Protein AF-A0A952UJU2-F1 (afdb_monomer_lite)

Sequence (65 aa):
GFWHEAYFMRGGMEAVYNDILQDIGFLRFAPIQPAKGAQFTARSRAGRTGESALPPAVLEEDLDR

Foldseek 3Di:
DDKDKDADPVGDIAMDDDPDPDQDDCSVPPDDDDCDDQNVDPCSRRVPDDDDPDDDPDDPVRPVD

Secondary structure (DSSP, 8-state):
-EEEEEE-TTS-EEEEEES-SS--GGGGTSPP----GGGSSHHHHTT--S--SS--SS-GGGTT-

pLDDT: mean 91.54, std 6.04, range [58.62, 97.75]

Radius of gyration: 12.84 Å; chains: 1; bounding box: 32×25×32 Å

Structure (mmCIF, N/CA/C/O backbone):
data_AF-A0A952UJU2-F1
#
_entry.id   AF-A0A952UJU2-F1
#
loop_
_atom_site.group_PDB
_atom_site.id
_atom_site.type_symbol
_atom_site.label_atom_id
_atom_site.label_alt_id
_atom_site.label_comp_id
_atom_site.label_asym_id
_atom_site.label_entity_id
_atom_site.label_seq_id
_atom_site.pdbx_PDB_ins_code
_atom_site.Cartn_x
_atom_site.Cartn_y
_atom_site.Cartn_z
_atom_site.occupancy
_atom_site.B_iso_or_equiv
_atom_site.auth_seq_id
_atom_site.auth_comp_id
_atom_site.auth_asym_id
_atom_site.auth_atom_id
_atom_site.pdbx_PDB_model_num
ATOM 1 N N . GLY A 1 1 ? 1.963 13.502 4.663 1.00 87.00 1 GLY A N 1
ATOM 2 C CA . GLY A 1 1 ? 1.751 12.059 4.532 1.00 87.00 1 GLY A CA 1
ATOM 3 C C . GLY A 1 1 ? 0.963 11.722 3.296 1.00 87.00 1 GLY A C 1
ATOM 4 O O . GLY A 1 1 ? 0.069 12.472 2.921 1.00 87.00 1 GLY A O 1
ATOM 5 N N . PHE A 1 2 ? 1.307 10.599 2.684 1.00 93.44 2 PHE A N 1
ATOM 6 C CA . PHE A 1 2 ? 0.573 9.970 1.593 1.00 93.44 2 PHE A CA 1
ATOM 7 C C . PHE A 1 2 ? 0.238 8.545 2.021 1.00 93.44 2 PHE A C 1
ATOM 9 O O . PHE A 1 2 ? 1.044 7.882 2.670 1.00 93.44 2 PHE A O 1
ATOM 16 N N . TRP A 1 3 ? -0.942 8.067 1.657 1.00 96.12 3 TRP A N 1
ATOM 17 C CA . TRP A 1 3 ? -1.287 6.668 1.827 1.00 96.12 3 TRP A CA 1
ATOM 18 C C . TRP A 1 3 ? -2.190 6.224 0.691 1.00 96.12 3 TRP A C 1
ATOM 20 O O . TRP A 1 3 ? -2.878 7.036 0.067 1.00 96.12 3 TRP A O 1
ATOM 30 N N . HIS A 1 4 ? -2.206 4.923 0.449 1.00 96.06 4 HIS A N 1
ATOM 31 C CA . HIS A 1 4 ? -3.255 4.301 -0.342 1.00 96.06 4 HIS A CA 1
ATOM 32 C C . HIS A 1 4 ? -3.594 2.935 0.254 1.00 96.06 4 HIS A C 1
ATOM 34 O O . HIS A 1 4 ? -2.755 2.290 0.885 1.00 96.06 4 HIS A O 1
ATOM 40 N N . GLU A 1 5 ? -4.844 2.532 0.059 1.00 97.75 5 GLU A N 1
ATOM 41 C CA . GLU A 1 5 ? -5.366 1.211 0.391 1.00 97.75 5 GLU A CA 1
ATOM 42 C C . GLU A 1 5 ? -6.120 0.686 -0.827 1.00 97.75 5 GLU A C 1
ATOM 44 O O . GLU A 1 5 ? -6.977 1.381 -1.382 1.00 97.75 5 GLU A O 1
ATOM 49 N N . ALA A 1 6 ? -5.826 -0.546 -1.227 1.00 96.69 6 ALA A N 1
ATOM 50 C CA . ALA A 1 6 ? -6.501 -1.221 -2.321 1.00 96.69 6 ALA A CA 1
ATOM 51 C C . ALA A 1 6 ? -7.180 -2.502 -1.833 1.00 96.69 6 ALA A C 1
ATOM 53 O O . ALA A 1 6 ? -6.592 -3.323 -1.127 1.00 96.69 6 ALA A O 1
ATOM 54 N N . TYR A 1 7 ? -8.423 -2.685 -2.275 1.00 95.81 7 TYR A N 1
ATOM 55 C CA . TYR A 1 7 ? -9.248 -3.855 -2.001 1.00 95.81 7 TYR A CA 1
ATOM 56 C C . TYR A 1 7 ? -9.481 -4.591 -3.316 1.00 95.81 7 TYR A C 1
ATOM 58 O O . TYR A 1 7 ? -9.915 -3.994 -4.305 1.00 95.81 7 TYR A O 1
ATOM 66 N N . PHE A 1 8 ? -9.193 -5.890 -3.354 1.00 95.50 8 PHE A N 1
ATOM 67 C CA . PHE A 1 8 ? -9.289 -6.661 -4.590 1.00 95.50 8 PHE A CA 1
ATOM 68 C C . PHE A 1 8 ? -10.581 -7.478 -4.636 1.00 95.50 8 PHE A C 1
ATOM 70 O O . PHE A 1 8 ? -10.914 -8.198 -3.699 1.00 95.50 8 PHE A O 1
ATOM 77 N N . MET A 1 9 ? -11.284 -7.438 -5.774 1.00 93.31 9 MET A N 1
ATOM 78 C CA . MET A 1 9 ? -12.560 -8.153 -5.956 1.00 93.31 9 MET A CA 1
ATOM 79 C C . MET A 1 9 ? -12.461 -9.672 -5.748 1.00 93.31 9 MET A C 1
ATOM 81 O O . MET A 1 9 ? -13.454 -10.313 -5.427 1.00 93.31 9 MET A O 1
ATOM 85 N N . ARG A 1 10 ? -11.275 -10.262 -5.944 1.00 90.12 10 ARG A N 1
ATOM 86 C CA . ARG A 1 10 ? -11.010 -11.696 -5.730 1.00 90.12 10 ARG A CA 1
ATOM 87 C C . ARG A 1 10 ? -10.451 -12.001 -4.336 1.00 90.12 10 ARG A C 1
ATOM 89 O O . ARG A 1 10 ? -9.887 -13.069 -4.125 1.00 90.12 10 ARG A O 1
ATOM 96 N N . GLY A 1 11 ? -10.614 -11.069 -3.402 1.00 91.69 11 GLY A N 1
ATOM 97 C CA . GLY A 1 11 ? -10.025 -11.141 -2.076 1.00 91.69 11 GLY A CA 1
ATOM 98 C C . GLY A 1 11 ? -8.584 -10.643 -2.050 1.00 91.69 11 GLY A C 1
ATOM 99 O O . GLY A 1 11 ? -7.915 -10.517 -3.078 1.00 91.69 11 GLY A O 1
ATOM 100 N N . GLY A 1 12 ? -8.125 -10.356 -0.837 1.00 93.31 12 GLY A N 1
ATOM 101 C CA . GLY A 1 12 ? -6.848 -9.706 -0.592 1.00 93.31 12 GLY A CA 1
ATOM 102 C C . GLY A 1 12 ? -6.967 -8.187 -0.550 1.00 93.31 12 GLY A C 1
ATOM 103 O O . GLY A 1 12 ? -7.919 -7.580 -1.050 1.00 93.31 12 GLY A O 1
ATOM 104 N N . MET A 1 13 ? -5.971 -7.588 0.083 1.00 95.50 13 MET A N 1
ATOM 105 C CA . MET A 1 13 ? -5.848 -6.154 0.278 1.00 95.50 13 MET A CA 1
ATOM 106 C C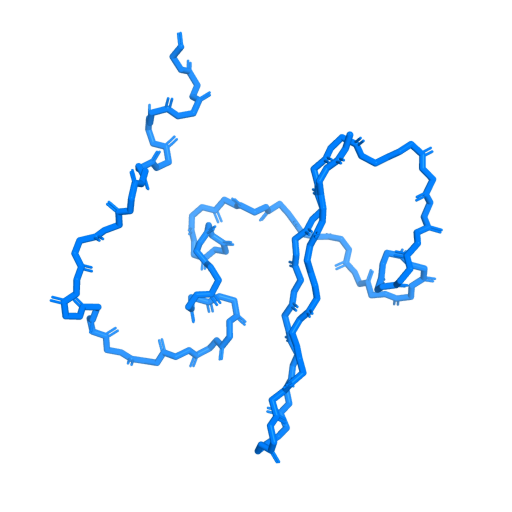 . MET A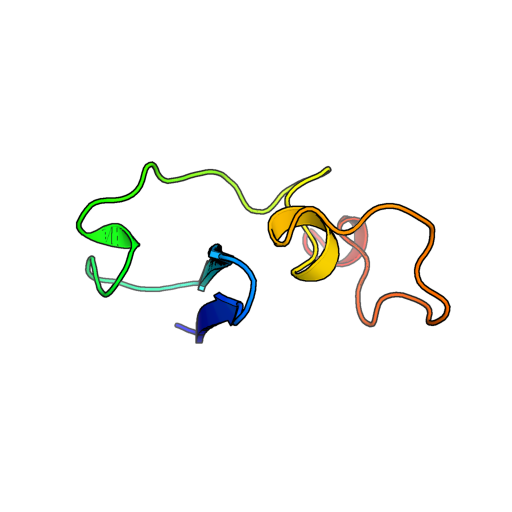 1 13 ? -4.361 -5.809 0.269 1.00 95.50 13 MET A C 1
ATOM 108 O O . MET A 1 13 ? -3.532 -6.654 0.607 1.00 95.50 13 MET A O 1
ATOM 112 N N . GLU A 1 14 ? -4.019 -4.583 -0.097 1.00 95.81 14 GLU A N 1
ATOM 113 C CA . GLU A 1 14 ? -2.679 -4.049 0.134 1.00 95.81 14 GLU A CA 1
ATOM 114 C C . GLU A 1 14 ? -2.755 -2.566 0.474 1.00 95.81 14 GLU A C 1
ATOM 116 O O . GLU A 1 14 ? -3.736 -1.897 0.146 1.00 95.81 14 GLU A O 1
ATOM 121 N N . ALA A 1 15 ? -1.741 -2.069 1.170 1.00 97.06 15 ALA A N 1
ATOM 122 C CA . ALA A 1 15 ? -1.659 -0.670 1.543 1.00 97.06 15 ALA A CA 1
ATOM 123 C C . ALA A 1 15 ? -0.206 -0.225 1.673 1.00 97.06 15 ALA A C 1
ATOM 125 O O . ALA A 1 15 ? 0.691 -1.035 1.926 1.00 97.06 15 ALA A O 1
ATOM 126 N N . VAL A 1 16 ? 0.013 1.081 1.545 1.00 96.31 16 VAL A N 1
ATOM 127 C CA . VAL A 1 16 ? 1.251 1.732 1.979 1.00 96.31 16 VAL A CA 1
ATOM 128 C C . VAL A 1 16 ? 0.908 3.044 2.668 1.00 96.31 16 VAL A C 1
ATOM 130 O O . VAL A 1 16 ? -0.021 3.744 2.262 1.00 96.31 16 VAL A O 1
ATOM 133 N N . TYR A 1 17 ? 1.683 3.386 3.688 1.00 96.62 17 TYR A N 1
ATOM 134 C CA . TYR A 1 17 ? 1.558 4.630 4.433 1.00 96.62 17 TYR A CA 1
ATOM 135 C C . TYR A 1 17 ? 2.939 5.266 4.502 1.00 96.62 17 TYR A C 1
ATOM 137 O O . TYR A 1 17 ? 3.903 4.596 4.867 1.00 96.62 17 TYR A O 1
ATOM 145 N N . ASN A 1 18 ? 3.030 6.541 4.145 1.00 94.12 18 ASN A N 1
ATOM 146 C CA . ASN A 1 18 ? 4.253 7.323 4.231 1.00 94.12 18 ASN A CA 1
ATOM 147 C C . ASN A 1 18 ? 3.977 8.649 4.947 1.00 94.12 18 ASN A C 1
ATOM 149 O O . ASN A 1 18 ? 3.032 9.359 4.592 1.00 94.12 18 ASN A O 1
ATOM 153 N N . ASP A 1 19 ? 4.798 8.990 5.941 1.00 94.25 19 ASP A N 1
ATOM 154 C CA . ASP A 1 19 ? 4.695 10.224 6.736 1.00 94.25 19 ASP A CA 1
ATOM 155 C C . ASP A 1 19 ? 3.289 10.493 7.306 1.00 94.25 19 ASP A C 1
ATOM 157 O O . ASP A 1 19 ? 2.741 11.600 7.203 1.00 94.25 19 ASP A O 1
ATOM 161 N N . ILE A 1 20 ? 2.669 9.453 7.864 1.00 95.06 20 ILE A N 1
ATOM 162 C CA . ILE A 1 20 ? 1.377 9.527 8.550 1.00 95.06 20 ILE A CA 1
ATOM 163 C C . ILE A 1 20 ? 1.630 9.631 10.059 1.00 95.06 20 ILE A C 1
ATOM 165 O O . ILE A 1 20 ? 2.310 8.794 10.637 1.00 95.06 20 ILE A O 1
ATOM 169 N N . LEU A 1 21 ? 1.080 10.669 10.695 1.00 93.38 21 LEU A N 1
ATOM 170 C CA . LEU A 1 21 ? 1.341 10.996 12.107 1.00 93.38 21 LEU A CA 1
ATOM 171 C C . LEU A 1 21 ? 0.450 10.241 13.108 1.00 93.38 21 LEU A C 1
ATOM 173 O O . LEU A 1 21 ? 0.674 10.321 14.311 1.00 93.38 21 LEU 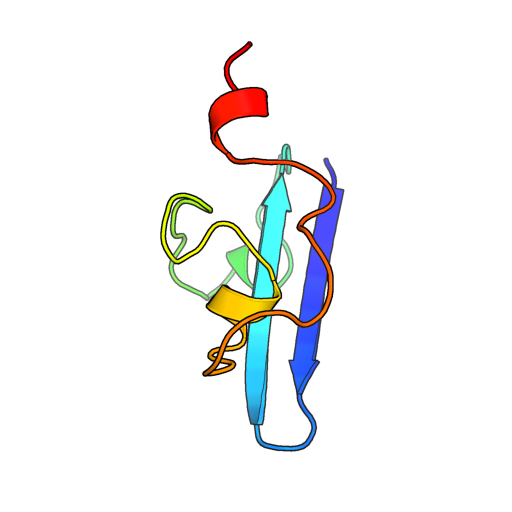A O 1
ATOM 177 N N . GLN A 1 22 ? -0.590 9.560 12.627 1.00 95.06 22 GLN A N 1
ATOM 178 C CA . GLN A 1 22 ? -1.576 8.865 13.452 1.00 95.06 22 GLN A CA 1
ATOM 179 C C . GLN A 1 22 ? -2.060 7.594 12.759 1.00 95.06 22 GLN A C 1
ATOM 181 O O . GLN A 1 22 ? -2.273 7.595 11.548 1.00 95.06 22 GLN A O 1
ATOM 186 N N . ASP A 1 23 ? -2.331 6.542 13.525 1.00 95.62 23 ASP A N 1
ATOM 187 C CA . ASP A 1 23 ? -2.813 5.289 12.950 1.00 95.62 23 ASP A CA 1
ATOM 188 C C . ASP A 1 23 ? -4.217 5.465 12.349 1.00 95.62 23 ASP A C 1
ATOM 190 O O . ASP A 1 23 ? -5.215 5.755 13.027 1.00 95.62 23 ASP A O 1
ATOM 194 N N . ILE A 1 24 ? -4.296 5.277 11.034 1.00 96.88 24 ILE A N 1
ATOM 195 C CA . ILE A 1 24 ? -5.522 5.334 10.235 1.00 96.88 24 ILE A CA 1
ATOM 196 C C . ILE A 1 24 ? -5.636 4.085 9.367 1.00 96.88 24 ILE A C 1
ATOM 198 O O . ILE A 1 24 ? -4.631 3.480 8.999 1.00 96.88 24 ILE A O 1
ATOM 202 N N . GLY A 1 25 ? -6.870 3.706 9.033 1.00 96.50 25 GLY A N 1
ATOM 203 C CA . GLY A 1 25 ? -7.107 2.601 8.109 1.00 96.50 25 GLY A CA 1
ATOM 204 C C . GLY A 1 25 ? -6.515 1.279 8.599 1.00 96.50 25 GLY A C 1
ATOM 205 O O . GLY A 1 25 ? -6.692 0.930 9.770 1.00 96.50 25 GLY A O 1
ATOM 206 N N . PHE A 1 26 ? -5.788 0.560 7.740 1.00 97.06 26 PHE A N 1
ATOM 207 C CA . PHE A 1 26 ? -5.123 -0.693 8.123 1.00 97.06 26 PHE A CA 1
ATOM 208 C C . PHE A 1 26 ? -4.082 -0.531 9.229 1.00 97.06 26 PHE A C 1
ATOM 210 O O . PHE A 1 26 ? -3.921 -1.474 9.998 1.00 97.06 26 PHE A O 1
ATOM 217 N N . LEU A 1 27 ? -3.441 0.636 9.401 1.00 96.50 27 LEU A N 1
ATOM 218 C CA . LEU A 1 27 ? -2.484 0.835 10.507 1.00 96.50 27 LEU A CA 1
ATOM 219 C C . LEU A 1 27 ? -3.111 0.601 11.889 1.00 96.50 27 LEU A C 1
ATOM 221 O O . LEU A 1 27 ? -2.402 0.300 12.839 1.00 96.50 27 LEU A O 1
ATOM 225 N N . ARG A 1 28 ? -4.442 0.691 12.012 1.00 97.31 28 ARG A N 1
ATOM 226 C CA . ARG A 1 28 ? -5.141 0.462 13.285 1.00 97.31 28 ARG A CA 1
ATOM 227 C C . ARG A 1 28 ? -5.237 -1.003 13.700 1.00 97.31 28 ARG A C 1
ATOM 229 O O . ARG A 1 28 ? -5.580 -1.265 14.850 1.00 97.31 28 ARG A O 1
ATOM 236 N N . PHE A 1 29 ? -5.036 -1.951 12.784 1.00 96.00 29 PHE A N 1
ATOM 237 C CA . PHE A 1 29 ? -5.284 -3.368 13.077 1.00 96.00 29 PHE A CA 1
ATOM 238 C C . PHE A 1 29 ? -4.367 -4.358 12.351 1.00 96.00 29 PHE A C 1
ATOM 240 O O . PHE A 1 29 ? -4.251 -5.501 12.792 1.00 96.00 29 PHE A O 1
ATOM 247 N N . ALA A 1 30 ? -3.737 -3.968 11.244 1.00 95.31 30 ALA A N 1
ATOM 248 C CA . ALA A 1 30 ? -2.845 -4.827 10.481 1.00 95.31 30 ALA A CA 1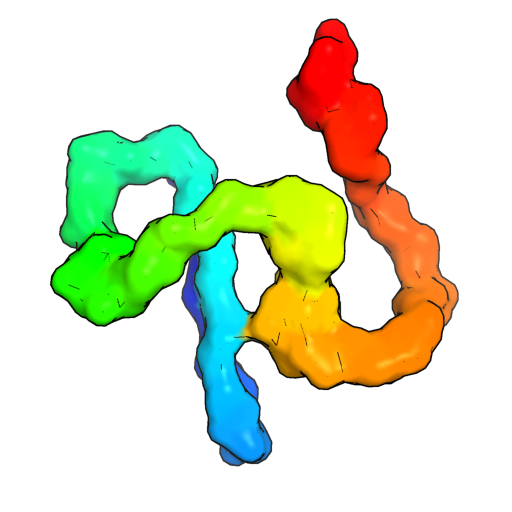
ATOM 249 C C . ALA A 1 30 ? -1.391 -4.680 10.966 1.00 95.31 30 ALA A C 1
ATOM 251 O O . ALA A 1 30 ? -0.974 -3.582 11.341 1.00 95.31 30 ALA A O 1
ATOM 252 N N . PRO A 1 31 ? -0.582 -5.755 10.928 1.00 93.19 31 PRO A N 1
ATOM 253 C CA . PRO A 1 31 ? 0.840 -5.666 11.234 1.00 93.19 31 PRO A CA 1
ATOM 254 C C . PRO A 1 31 ? 1.567 -4.694 10.298 1.00 93.19 31 PRO A C 1
ATOM 256 O O . PRO A 1 31 ? 1.465 -4.803 9.076 1.00 93.19 31 PRO A O 1
ATOM 259 N N . ILE A 1 32 ? 2.355 -3.788 10.874 1.00 93.44 32 ILE A N 1
ATOM 260 C CA . ILE A 1 32 ? 3.174 -2.840 10.113 1.00 93.44 32 ILE A CA 1
ATOM 261 C C . ILE A 1 32 ? 4.413 -3.565 9.587 1.00 93.44 32 ILE A C 1
ATOM 263 O O . ILE A 1 32 ? 5.133 -4.217 10.344 1.00 93.44 32 ILE A O 1
ATOM 267 N N . GLN A 1 33 ? 4.662 -3.441 8.285 1.00 94.00 33 GLN A N 1
ATOM 268 C CA . GLN A 1 33 ? 5.828 -4.004 7.607 1.00 94.00 33 GLN A CA 1
ATOM 269 C C . GLN A 1 33 ? 6.533 -2.906 6.799 1.00 94.00 33 GLN A C 1
ATOM 271 O O . GLN A 1 33 ? 5.848 -2.101 6.162 1.00 94.00 33 GLN A O 1
ATOM 276 N N . PRO A 1 34 ? 7.878 -2.859 6.779 1.00 93.25 34 PRO A N 1
ATOM 277 C CA . PRO A 1 34 ? 8.604 -1.935 5.914 1.00 93.25 34 PRO A CA 1
ATOM 278 C C . PRO A 1 34 ? 8.276 -2.178 4.435 1.00 93.25 34 PRO A C 1
ATOM 280 O O . PRO A 1 34 ? 8.330 -3.313 3.960 1.00 93.25 34 PRO A O 1
ATOM 283 N N . ALA A 1 35 ? 8.002 -1.112 3.682 1.00 92.94 35 ALA A N 1
ATOM 284 C CA . ALA A 1 35 ? 7.765 -1.172 2.237 1.00 92.94 35 ALA A CA 1
ATOM 285 C C . ALA A 1 35 ? 9.087 -1.255 1.446 1.00 92.94 35 ALA A C 1
ATOM 287 O O . ALA A 1 35 ? 9.360 -0.419 0.592 1.00 92.94 35 ALA A O 1
ATOM 288 N N . LYS A 1 36 ? 9.919 -2.251 1.770 1.00 91.81 36 LYS A N 1
ATOM 289 C CA . LYS A 1 36 ? 11.247 -2.491 1.182 1.00 91.81 36 LYS A CA 1
ATOM 290 C C . LYS A 1 36 ? 11.331 -3.863 0.512 1.00 91.81 36 LYS A C 1
ATOM 292 O O . LYS A 1 36 ? 10.545 -4.766 0.825 1.00 91.81 36 LYS A O 1
ATOM 297 N N . GLY A 1 37 ? 12.271 -4.034 -0.414 1.00 91.88 37 GLY A N 1
ATOM 298 C CA . GLY A 1 37 ? 12.509 -5.280 -1.141 1.00 91.88 37 GLY A CA 1
ATOM 299 C C . GLY A 1 37 ? 11.239 -5.841 -1.789 1.00 91.88 37 GLY A C 1
ATOM 300 O O . GLY A 1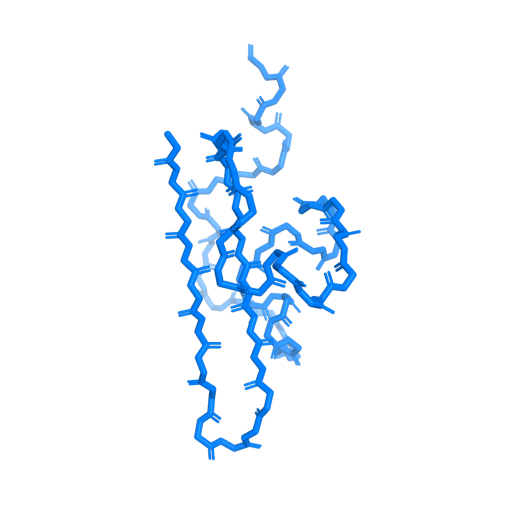 37 ? 10.566 -5.182 -2.581 1.00 91.88 37 GLY A O 1
ATOM 301 N N . ALA A 1 38 ? 10.850 -7.063 -1.411 1.00 90.12 38 ALA A N 1
ATOM 302 C CA . ALA A 1 38 ? 9.648 -7.715 -1.940 1.00 90.12 38 ALA A CA 1
ATOM 303 C C . ALA A 1 38 ? 8.334 -6.960 -1.640 1.00 90.12 38 ALA A C 1
ATOM 305 O O . ALA A 1 38 ? 7.330 -7.231 -2.290 1.00 90.12 38 ALA A O 1
ATOM 306 N N . GLN A 1 39 ? 8.317 -6.016 -0.692 1.00 92.06 39 GLN A N 1
ATOM 307 C CA . GLN A 1 39 ? 7.141 -5.204 -0.345 1.00 92.06 39 GLN A CA 1
ATOM 308 C C . GLN A 1 39 ? 7.161 -3.800 -0.982 1.00 92.06 39 GLN A C 1
ATOM 310 O O . GLN A 1 39 ? 6.243 -3.008 -0.751 1.00 92.06 39 GLN A O 1
ATOM 315 N N . PHE A 1 40 ? 8.181 -3.481 -1.789 1.00 92.00 40 PHE A N 1
ATOM 316 C CA . PHE A 1 40 ? 8.404 -2.143 -2.344 1.00 92.00 40 PHE A CA 1
ATOM 317 C C . PHE A 1 40 ? 7.260 -1.674 -3.257 1.00 92.00 40 PHE A C 1
ATOM 319 O O . PHE A 1 40 ? 6.702 -0.587 -3.094 1.00 92.00 40 PHE A O 1
ATOM 326 N N . THR A 1 41 ? 6.829 -2.528 -4.188 1.00 91.56 41 THR A N 1
ATOM 327 C CA . THR A 1 41 ? 5.786 -2.165 -5.158 1.00 91.56 41 THR A CA 1
ATOM 328 C C . THR A 1 41 ? 4.393 -2.606 -4.711 1.00 91.56 41 THR A C 1
ATOM 330 O O . THR A 1 41 ? 4.220 -3.665 -4.107 1.00 91.56 41 THR A O 1
ATOM 333 N N . ALA A 1 42 ? 3.369 -1.839 -5.101 1.00 92.56 42 ALA A N 1
ATOM 334 C CA . ALA A 1 42 ? 1.962 -2.221 -4.934 1.00 92.56 42 ALA A CA 1
ATOM 335 C C . ALA A 1 42 ? 1.646 -3.589 -5.560 1.00 92.56 42 ALA A C 1
ATOM 337 O O . ALA A 1 42 ? 0.942 -4.404 -4.972 1.00 92.56 42 ALA A O 1
ATOM 338 N N . ARG A 1 43 ? 2.231 -3.885 -6.730 1.00 91.81 43 ARG A N 1
ATOM 339 C CA . ARG A 1 43 ? 2.084 -5.178 -7.415 1.00 91.81 43 ARG A CA 1
ATOM 340 C C . ARG A 1 43 ? 2.560 -6.336 -6.540 1.00 91.81 43 ARG A C 1
ATOM 342 O O . ARG A 1 43 ? 1.862 -7.347 -6.450 1.00 91.81 43 ARG A O 1
ATOM 349 N N . SER A 1 44 ? 3.733 -6.183 -5.930 1.00 91.69 44 SER A N 1
ATOM 350 C CA . SER A 1 44 ? 4.322 -7.216 -5.085 1.00 91.69 44 SER A CA 1
ATOM 351 C C . SER A 1 44 ? 3.506 -7.415 -3.806 1.00 91.69 44 SER A C 1
ATOM 353 O O . SER A 1 44 ? 3.184 -8.554 -3.475 1.00 91.69 44 SER A O 1
ATOM 355 N N . ARG A 1 45 ? 3.062 -6.329 -3.150 1.00 93.38 45 ARG A N 1
ATOM 356 C CA . ARG A 1 45 ? 2.169 -6.412 -1.974 1.00 93.38 45 ARG A CA 1
ATOM 357 C C . ARG A 1 45 ? 0.812 -7.040 -2.299 1.00 93.38 45 ARG A C 1
ATOM 359 O O . ARG A 1 45 ? 0.277 -7.803 -1.504 1.00 93.38 45 ARG A O 1
ATOM 366 N N . ALA A 1 46 ? 0.293 -6.796 -3.502 1.00 93.12 46 ALA A N 1
ATOM 367 C CA . ALA A 1 46 ? -0.919 -7.436 -4.013 1.00 93.12 46 ALA A CA 1
ATOM 368 C C . ALA A 1 46 ? -0.738 -8.928 -4.370 1.00 93.12 46 ALA A C 1
ATOM 370 O O . ALA A 1 46 ? -1.667 -9.536 -4.910 1.00 93.12 46 ALA A O 1
ATOM 371 N N . GLY A 1 47 ? 0.450 -9.508 -4.149 1.00 91.19 47 GLY A N 1
ATOM 372 C CA . GLY A 1 47 ? 0.742 -10.918 -4.410 1.00 91.19 47 GLY A CA 1
ATOM 373 C C . GLY A 1 47 ? 0.667 -11.303 -5.889 1.00 91.19 47 GLY A C 1
ATOM 374 O O . GLY A 1 47 ? 0.398 -12.459 -6.216 1.00 91.19 47 GLY A O 1
ATOM 375 N N . ARG A 1 48 ? 0.842 -10.348 -6.812 1.00 90.19 48 ARG A N 1
ATOM 376 C CA . ARG A 1 48 ? 0.773 -10.639 -8.250 1.00 90.19 48 ARG A CA 1
ATOM 377 C C . ARG A 1 48 ? 2.068 -11.296 -8.706 1.00 90.19 48 ARG A C 1
ATOM 379 O O . ARG A 1 48 ? 3.138 -10.710 -8.602 1.00 90.19 48 ARG A O 1
ATOM 386 N N . THR A 1 49 ? 1.941 -12.501 -9.244 1.00 86.81 49 THR A N 1
ATOM 387 C CA . THR A 1 49 ? 3.049 -13.271 -9.810 1.00 86.81 49 THR A CA 1
ATOM 388 C C . THR A 1 49 ? 3.414 -12.793 -11.215 1.00 86.81 49 THR A C 1
ATOM 390 O O . THR A 1 49 ? 2.564 -12.261 -11.934 1.00 86.81 49 THR A O 1
ATOM 393 N N . GLY A 1 50 ? 4.648 -13.080 -11.634 1.00 87.25 50 GLY A N 1
ATOM 394 C CA . GLY A 1 50 ? 5.168 -12.739 -12.960 1.00 87.25 50 GLY A CA 1
ATOM 395 C C . GLY A 1 50 ? 5.770 -11.335 -13.035 1.00 87.25 50 GLY A C 1
ATOM 396 O O . GLY A 1 50 ? 5.594 -10.510 -12.137 1.00 87.25 50 GLY A O 1
ATOM 397 N N . GLU A 1 51 ? 6.505 -11.077 -14.114 1.00 83.44 51 GLU A N 1
ATOM 398 C CA . GLU A 1 51 ? 7.151 -9.785 -14.337 1.00 83.44 51 GLU A CA 1
ATOM 399 C C . GLU A 1 51 ? 6.139 -8.709 -14.742 1.00 83.44 51 GLU A C 1
ATOM 401 O O . GLU A 1 51 ? 5.114 -8.964 -15.382 1.00 83.44 51 GLU A O 1
ATOM 406 N N . SER A 1 52 ? 6.426 -7.470 -14.346 1.00 86.06 52 SER A N 1
ATOM 407 C CA . SER A 1 52 ? 5.659 -6.325 -14.819 1.00 86.06 52 SER A CA 1
ATOM 408 C C . SER A 1 52 ? 5.977 -6.082 -16.292 1.00 86.06 52 SER A C 1
ATOM 410 O O . SER A 1 52 ? 7.137 -5.945 -16.658 1.00 86.06 52 SER A O 1
ATOM 412 N N . ALA A 1 53 ? 4.945 -5.946 -17.126 1.00 88.44 53 ALA A N 1
ATOM 413 C CA . ALA A 1 53 ? 5.109 -5.543 -18.525 1.00 88.44 53 ALA A CA 1
ATOM 414 C C . ALA A 1 53 ? 5.607 -4.093 -18.684 1.00 88.44 53 ALA A C 1
ATOM 416 O O . ALA A 1 53 ? 6.001 -3.689 -19.773 1.00 88.44 53 ALA A O 1
ATOM 417 N N . LEU A 1 54 ? 5.546 -3.302 -17.610 1.00 87.94 54 LEU A N 1
ATOM 418 C CA . LEU A 1 54 ? 6.008 -1.920 -17.573 1.00 87.94 54 LEU A CA 1
ATOM 419 C C . LEU A 1 54 ? 7.157 -1.783 -16.574 1.00 87.94 54 LEU A C 1
ATOM 421 O O . LEU A 1 54 ? 7.075 -2.393 -15.496 1.00 87.94 54 LEU A O 1
ATOM 425 N N . PRO A 1 55 ? 8.175 -0.962 -16.885 1.00 84.88 55 PRO A N 1
ATOM 426 C CA . PRO A 1 55 ? 9.216 -0.642 -15.924 1.00 84.88 55 PRO A CA 1
ATOM 427 C C . PRO A 1 55 ? 8.613 0.072 -14.703 1.0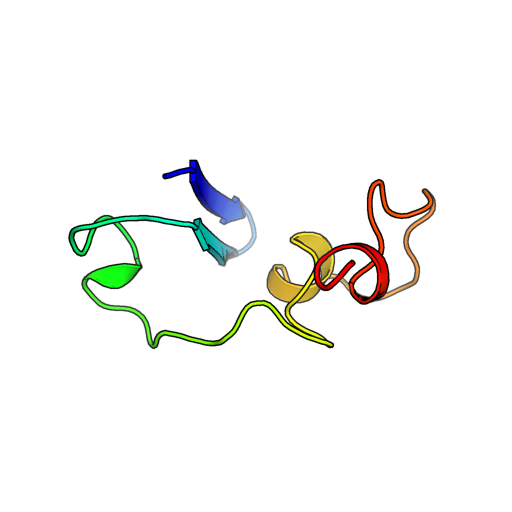0 84.88 55 PRO A C 1
ATOM 429 O O . PRO A 1 55 ? 7.592 0.761 -14.827 1.00 84.88 55 PRO A O 1
ATOM 432 N N . PRO A 1 56 ? 9.212 -0.091 -13.513 1.00 83.50 56 PRO A N 1
ATOM 433 C CA . PRO A 1 56 ? 8.803 0.668 -12.341 1.00 83.50 56 PRO A CA 1
ATOM 434 C C . PRO A 1 56 ? 9.056 2.165 -12.563 1.00 83.50 56 PRO A C 1
ATOM 436 O O . PRO A 1 56 ? 10.025 2.553 -13.208 1.00 83.50 56 PRO A O 1
ATOM 439 N N . ALA A 1 57 ? 8.178 3.006 -12.013 1.00 88.00 57 ALA A N 1
ATOM 440 C CA . ALA A 1 57 ? 8.322 4.461 -12.103 1.00 88.00 57 ALA A CA 1
ATOM 441 C C . ALA A 1 57 ? 9.485 5.003 -11.249 1.00 88.00 57 ALA A C 1
ATOM 443 O O . ALA A 1 57 ? 9.991 6.084 -11.526 1.00 88.00 57 ALA A O 1
ATOM 444 N N . VAL A 1 58 ? 9.879 4.260 -10.213 1.00 89.25 58 VAL A N 1
ATOM 445 C CA . VAL A 1 58 ? 10.987 4.562 -9.299 1.00 89.25 58 VAL A CA 1
ATOM 446 C C . VAL A 1 58 ? 11.605 3.245 -8.832 1.00 89.25 58 VAL A C 1
ATOM 448 O O . VAL A 1 58 ? 10.869 2.270 -8.632 1.00 89.25 58 VAL A O 1
ATOM 451 N N . LEU A 1 59 ? 12.928 3.195 -8.677 1.00 89.81 59 LEU A N 1
ATOM 452 C CA . LEU A 1 59 ? 13.620 2.057 -8.072 1.00 89.81 59 LEU A CA 1
ATOM 453 C C . LEU A 1 59 ? 13.846 2.303 -6.578 1.00 89.81 59 LEU A C 1
ATOM 455 O O . LEU A 1 59 ? 13.908 3.440 -6.124 1.00 89.81 59 LEU A O 1
ATOM 459 N N . GLU A 1 60 ? 13.976 1.233 -5.795 1.00 89.38 60 GLU A N 1
ATOM 460 C CA . GLU A 1 60 ? 14.226 1.362 -4.351 1.00 89.38 60 GLU A CA 1
ATOM 461 C C . GLU A 1 60 ? 15.565 2.051 -4.059 1.00 89.38 60 GLU A C 1
ATOM 463 O O . GLU A 1 60 ? 15.655 2.870 -3.152 1.00 89.38 60 GLU A O 1
ATOM 468 N N . GLU A 1 61 ? 16.573 1.790 -4.889 1.00 90.50 61 GLU A N 1
ATOM 469 C CA . GLU A 1 61 ? 17.888 2.441 -4.846 1.00 90.50 61 GLU A CA 1
ATOM 470 C C . GLU A 1 61 ? 17.851 3.957 -5.094 1.00 90.50 61 GLU A C 1
ATOM 472 O O . GLU A 1 61 ? 18.787 4.658 -4.711 1.00 90.50 61 GLU A O 1
ATOM 477 N N . ASP A 1 62 ? 16.775 4.477 -5.691 1.00 89.81 62 ASP A N 1
ATOM 478 C CA . ASP A 1 62 ? 16.605 5.912 -5.917 1.00 89.81 62 ASP A CA 1
ATOM 479 C C . ASP A 1 62 ? 16.020 6.642 -4.696 1.00 89.81 62 ASP A C 1
ATOM 481 O O . ASP A 1 62 ? 16.025 7.870 -4.680 1.00 89.81 62 ASP A O 1
ATOM 485 N N . LEU A 1 63 ? 15.509 5.929 -3.680 1.00 82.00 63 LEU A N 1
ATOM 486 C CA . LEU A 1 63 ? 14.863 6.561 -2.519 1.00 82.00 63 LEU A CA 1
ATOM 487 C C . LEU A 1 63 ? 15.839 7.087 -1.460 1.00 82.00 63 LEU A C 1
ATOM 489 O O . LEU A 1 63 ? 15.491 8.011 -0.731 1.00 82.00 63 LEU A O 1
ATOM 493 N N . ASP A 1 64 ? 17.030 6.496 -1.363 1.00 72.75 64 ASP A N 1
ATOM 494 C CA . ASP A 1 64 ? 18.036 6.828 -0.344 1.00 72.75 64 ASP A CA 1
ATOM 495 C C . ASP A 1 64 ? 19.136 7.779 -0.891 1.00 72.75 64 ASP A C 1
ATOM 497 O O . ASP A 1 64 ? 20.204 7.914 -0.288 1.00 72.75 64 ASP A O 1
ATOM 501 N N . ARG A 1 65 ? 18.895 8.416 -2.047 1.00 58.62 65 ARG A N 1
ATOM 502 C CA . ARG A 1 65 ? 19.777 9.407 -2.693 1.00 58.62 65 ARG A CA 1
ATOM 503 C C . ARG A 1 65 ? 19.385 10.840 -2.351 1.00 58.62 65 ARG A C 1
ATOM 505 O O . ARG A 1 65 ? 20.325 11.649 -2.182 1.00 58.62 65 ARG A O 1
#